Protein AF-A0AAE9L9D4-F1 (afdb_monomer_lite)

Radius of gyration: 12.19 Å; chains: 1; bounding box: 24×17×31 Å

Secondary structure (DSSP, 8-state):
-HHHHHHHH---HHHHHTS-HHHHHHHHHHHHHHHHHHHHHHHT-

Foldseek 3Di:
DVVCCCVVVVQDPCNLVPDDPVVNVVVVVVVVVVVVVVVVVVVVD

Structure (mmCIF, N/CA/C/O backbone):
data_AF-A0AAE9L9D4-F1
#
_entry.id   AF-A0AAE9L9D4-F1
#
loop_
_atom_site.group_PDB
_atom_site.id
_atom_site.type_symbol
_atom_site.label_atom_id
_atom_site.label_alt_id
_atom_site.label_comp_id
_atom_site.label_asym_id
_atom_site.label_entity_id
_atom_site.label_seq_id
_atom_site.pdbx_PDB_ins_code
_atom_site.Cartn_x
_atom_site.Cartn_y
_atom_site.Cartn_z
_atom_site.occupancy
_atom_site.B_iso_or_equiv
_atom_site.auth_seq_id
_atom_site.auth_comp_id
_atom_site.auth_asym_id
_atom_site.auth_atom_id
_atom_site.pdbx_PDB_model_num
ATOM 1 N N . MET A 1 1 ? 1.947 -3.965 4.303 1.00 60.41 1 MET A N 1
ATOM 2 C CA . MET A 1 1 ? 2.152 -2.964 3.228 1.00 60.41 1 MET A CA 1
ATOM 3 C C . MET A 1 1 ? 1.992 -3.623 1.865 1.00 60.41 1 MET A C 1
ATOM 5 O O . MET A 1 1 ? 0.852 -3.804 1.500 1.00 60.41 1 MET A O 1
ATOM 9 N N . LEU A 1 2 ? 3.014 -4.087 1.134 1.00 63.09 2 LEU A N 1
ATOM 10 C CA . LEU A 1 2 ? 2.792 -4.688 -0.204 1.00 63.09 2 LEU A CA 1
ATOM 11 C C . LEU A 1 2 ? 1.961 -5.973 -0.223 1.00 63.09 2 LEU A C 1
ATOM 13 O O . LEU A 1 2 ? 1.153 -6.164 -1.126 1.00 63.09 2 LEU A O 1
ATOM 17 N N . HIS A 1 3 ? 2.133 -6.822 0.790 1.00 66.69 3 HIS A N 1
ATOM 18 C CA . HIS A 1 3 ? 1.394 -8.077 0.901 1.00 66.69 3 HIS A CA 1
ATOM 19 C C . HIS A 1 3 ? -0.128 -7.877 0.893 1.00 66.69 3 HIS A C 1
ATOM 21 O O . HIS A 1 3 ? -0.832 -8.738 0.385 1.00 66.69 3 HIS A O 1
ATOM 27 N N . GLU A 1 4 ? -0.639 -6.738 1.374 1.00 64.94 4 GLU A N 1
ATOM 28 C CA . GLU A 1 4 ? -2.079 -6.460 1.354 1.00 64.94 4 GLU A CA 1
ATOM 29 C C . GLU A 1 4 ? -2.598 -6.077 -0.036 1.00 64.94 4 GLU A C 1
ATOM 31 O O . GLU A 1 4 ? -3.712 -6.467 -0.367 1.00 64.94 4 GLU A O 1
ATOM 36 N N . ILE A 1 5 ? -1.795 -5.408 -0.885 1.00 65.50 5 ILE A N 1
ATOM 37 C CA . ILE A 1 5 ? -2.149 -5.220 -2.309 1.00 65.50 5 ILE A CA 1
ATOM 38 C C . ILE A 1 5 ? -2.332 -6.600 -2.942 1.00 65.50 5 ILE A C 1
ATOM 40 O O . ILE A 1 5 ? -3.325 -6.842 -3.625 1.00 65.50 5 ILE A O 1
ATOM 44 N N . PHE A 1 6 ? -1.390 -7.507 -2.680 1.00 66.00 6 PHE A N 1
ATOM 45 C CA . PHE A 1 6 ? -1.386 -8.834 -3.285 1.00 66.00 6 PHE A CA 1
ATOM 46 C C . PHE A 1 6 ? -2.539 -9.706 -2.784 1.00 66.00 6 PHE A C 1
ATOM 48 O O . PHE A 1 6 ? -3.204 -10.370 -3.572 1.00 66.00 6 PHE A O 1
ATOM 55 N N . GLN A 1 7 ? -2.809 -9.673 -1.478 1.00 65.06 7 GLN A N 1
ATOM 56 C CA . GLN A 1 7 ? -3.820 -10.515 -0.841 1.00 65.06 7 GLN A CA 1
ATOM 57 C C . GLN A 1 7 ? -5.249 -9.996 -1.033 1.00 65.06 7 GLN A C 1
ATOM 59 O O . GLN A 1 7 ? -6.148 -10.802 -1.245 1.00 65.06 7 GLN A O 1
ATOM 64 N N . ARG A 1 8 ? -5.482 -8.674 -0.980 1.00 65.38 8 ARG A N 1
ATOM 65 C CA . ARG A 1 8 ? -6.839 -8.107 -1.107 1.00 65.38 8 ARG A CA 1
ATOM 66 C C . ARG A 1 8 ? -7.315 -8.023 -2.552 1.00 65.38 8 ARG A C 1
ATOM 68 O O . ARG A 1 8 ? -8.502 -8.197 -2.804 1.00 65.38 8 ARG A O 1
ATOM 75 N N . HIS A 1 9 ? -6.413 -7.732 -3.489 1.00 68.00 9 HIS A N 1
ATOM 76 C CA . HIS A 1 9 ? -6.779 -7.516 -4.892 1.00 68.00 9 HIS A CA 1
ATOM 77 C C . HIS A 1 9 ? -6.425 -8.690 -5.807 1.00 68.00 9 HIS A C 1
ATOM 79 O O .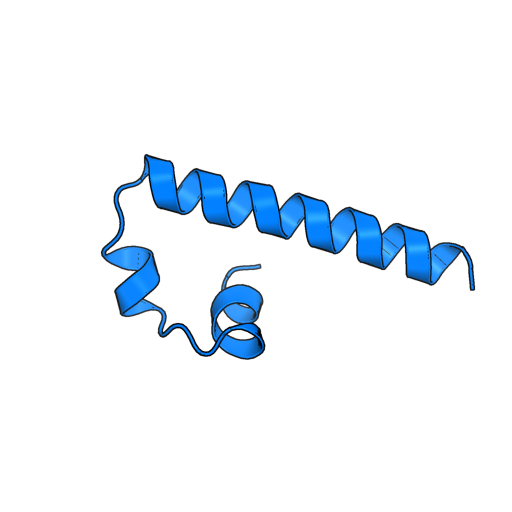 HIS A 1 9 ? -6.760 -8.645 -6.987 1.00 68.00 9 HIS A O 1
ATOM 85 N N . GLY A 1 10 ? -5.755 -9.727 -5.289 1.00 70.69 10 GLY A N 1
ATOM 86 C CA . GLY A 1 10 ? -5.328 -10.882 -6.084 1.00 70.69 10 GLY A CA 1
ATOM 87 C C . GLY A 1 10 ? -4.291 -10.535 -7.154 1.00 70.69 10 GLY A C 1
ATOM 88 O O . GLY A 1 10 ? -4.080 -11.321 -8.071 1.00 70.69 10 GLY A O 1
ATOM 89 N N . ILE A 1 11 ? -3.663 -9.359 -7.058 1.00 76.25 11 ILE A N 1
ATOM 90 C CA . ILE A 1 11 ? -2.651 -8.915 -8.015 1.00 7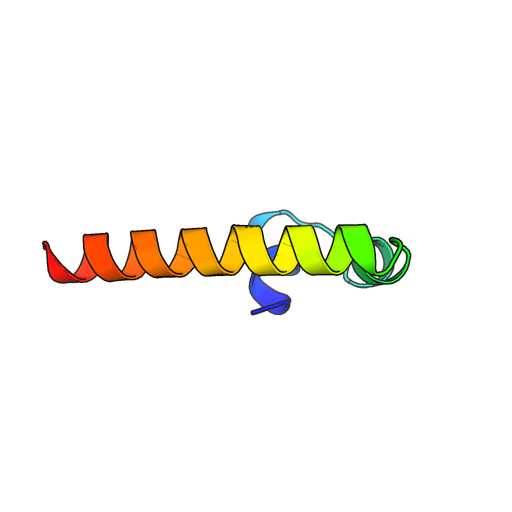6.25 11 ILE A CA 1
ATOM 91 C C . ILE A 1 11 ? -1.331 -9.566 -7.611 1.00 76.25 11 ILE A C 1
ATOM 93 O O . ILE A 1 11 ? -0.868 -9.340 -6.488 1.00 76.25 11 ILE A O 1
ATOM 97 N N . PRO A 1 12 ? -0.703 -10.361 -8.481 1.00 80.75 12 PRO A N 1
ATOM 98 C CA . PRO A 1 12 ? 0.522 -11.034 -8.116 1.00 80.75 12 PRO A CA 1
ATOM 99 C C . PRO A 1 12 ? 1.692 -10.024 -8.043 1.00 80.75 12 PRO A C 1
ATOM 101 O O . PRO A 1 12 ? 1.647 -8.940 -8.642 1.00 80.75 12 PRO A O 1
ATOM 104 N N . PRO A 1 13 ? 2.731 -10.301 -7.232 1.00 78.75 13 PRO A N 1
ATOM 105 C CA . PRO A 1 13 ? 3.792 -9.330 -6.972 1.00 78.75 13 PRO A CA 1
ATOM 106 C C . PRO A 1 13 ? 4.535 -8.846 -8.213 1.00 78.75 13 PRO A C 1
ATOM 108 O O . PRO A 1 13 ? 4.862 -7.663 -8.325 1.00 78.75 13 PRO A O 1
ATOM 111 N N . ASP A 1 14 ? 4.784 -9.751 -9.147 1.00 85.31 14 ASP A N 1
ATOM 112 C CA . ASP A 1 14 ? 5.395 -9.510 -10.449 1.00 85.31 14 ASP A CA 1
ATOM 113 C C . ASP A 1 14 ? 4.652 -8.435 -11.249 1.00 85.31 14 ASP A C 1
ATOM 115 O O . ASP A 1 14 ? 5.289 -7.500 -11.737 1.00 85.31 14 ASP A O 1
ATOM 119 N N . GLU A 1 15 ? 3.320 -8.477 -11.292 1.00 82.75 15 GLU A N 1
ATOM 120 C CA . GLU A 1 15 ? 2.512 -7.461 -11.972 1.00 82.75 15 GLU A CA 1
ATOM 121 C C . GLU A 1 15 ? 2.662 -6.069 -11.355 1.00 82.75 15 GLU A C 1
ATOM 123 O O . GLU A 1 15 ? 2.571 -5.060 -12.057 1.00 82.75 15 GLU A O 1
ATOM 128 N N . VAL A 1 16 ? 2.895 -5.979 -10.045 1.00 81.88 16 VAL A N 1
ATOM 129 C CA . VAL A 1 16 ? 3.143 -4.698 -9.371 1.00 81.88 16 VAL A CA 1
ATOM 130 C C . VAL A 1 16 ? 4.567 -4.229 -9.624 1.00 81.88 16 VAL A C 1
ATOM 132 O O . VAL A 1 16 ? 4.779 -3.049 -9.908 1.00 81.88 16 VAL A O 1
ATOM 135 N N . TYR A 1 17 ? 5.549 -5.128 -9.563 1.00 83.56 17 TYR A N 1
ATOM 136 C CA . TYR A 1 17 ? 6.950 -4.781 -9.790 1.00 83.56 17 TYR A CA 1
ATOM 137 C C . TYR A 1 17 ? 7.258 -4.431 -11.246 1.00 83.56 17 TYR A C 1
ATOM 139 O O . TYR A 1 17 ? 8.141 -3.596 -11.458 1.00 83.56 17 TYR A O 1
ATOM 147 N N . ALA A 1 18 ? 6.506 -4.979 -12.204 1.00 90.50 18 ALA A N 1
ATOM 148 C CA . ALA A 1 18 ? 6.586 -4.649 -13.624 1.00 90.50 18 ALA A CA 1
ATOM 149 C C . ALA A 1 18 ? 6.124 -3.214 -13.941 1.00 90.50 18 ALA A C 1
ATOM 151 O O . ALA A 1 18 ? 6.489 -2.660 -14.977 1.00 90.50 18 ALA A O 1
ATOM 152 N N . LYS A 1 19 ? 5.341 -2.578 -13.058 1.00 86.94 19 LYS A N 1
ATOM 153 C CA . LYS A 1 19 ? 4.871 -1.201 -13.262 1.00 86.94 19 LYS A CA 1
ATOM 154 C C . LYS A 1 19 ? 5.995 -0.193 -13.036 1.00 86.94 19 LYS A C 1
ATOM 156 O O . LYS A 1 19 ? 6.842 -0.346 -12.151 1.00 86.94 19 LYS A O 1
ATOM 161 N N . GLU A 1 20 ? 5.950 0.909 -13.786 1.00 94.12 20 GLU A N 1
ATOM 162 C CA . GLU A 1 20 ? 6.895 2.009 -13.591 1.00 94.12 20 GLU A CA 1
ATOM 163 C C . GLU A 1 20 ? 6.914 2.508 -12.141 1.00 94.12 20 GLU A C 1
ATOM 165 O O . GLU A 1 20 ? 5.915 2.477 -11.415 1.00 94.12 20 GLU A O 1
ATOM 170 N N . ARG A 1 21 ? 8.066 3.039 -11.716 1.00 89.88 21 ARG A N 1
ATOM 171 C CA . ARG A 1 21 ? 8.265 3.541 -10.349 1.00 89.88 21 ARG A CA 1
ATOM 172 C C . ARG A 1 21 ? 7.176 4.528 -9.920 1.00 89.88 21 ARG A C 1
ATOM 174 O O . ARG A 1 21 ? 6.712 4.428 -8.790 1.00 89.88 21 ARG A O 1
ATOM 181 N N . ARG A 1 22 ? 6.738 5.435 -10.802 1.00 92.19 22 ARG A N 1
ATOM 182 C CA . ARG A 1 22 ? 5.682 6.413 -10.492 1.00 92.19 22 ARG A CA 1
ATOM 183 C C . ARG A 1 22 ? 4.354 5.731 -10.143 1.00 92.19 22 ARG A C 1
ATOM 185 O O . ARG A 1 22 ? 3.739 6.087 -9.143 1.00 92.19 22 ARG A O 1
ATOM 192 N N . HIS A 1 23 ? 3.959 4.713 -10.905 1.00 90.44 23 HIS A N 1
ATOM 193 C CA . HIS A 1 23 ? 2.741 3.943 -10.647 1.00 90.44 23 HIS A CA 1
ATOM 194 C C . HIS A 1 23 ? 2.833 3.151 -9.33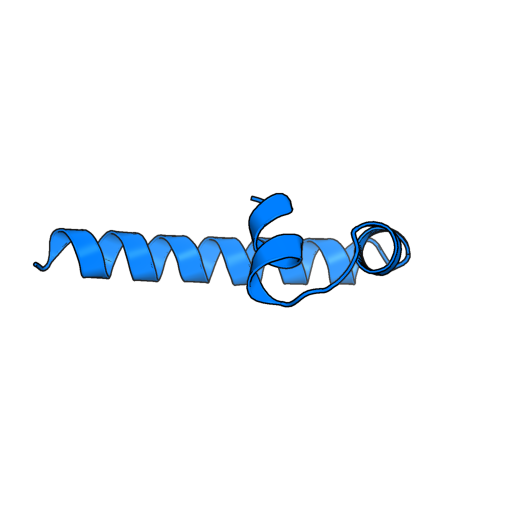9 1.00 90.44 23 HIS A C 1
ATOM 196 O O . HIS A 1 23 ? 1.894 3.168 -8.548 1.00 90.44 23 HIS A O 1
ATOM 202 N N . ARG A 1 24 ? 3.989 2.537 -9.053 1.00 87.69 24 ARG A N 1
ATOM 203 C CA . ARG A 1 24 ? 4.218 1.837 -7.777 1.00 87.69 24 ARG A CA 1
ATOM 204 C C . ARG A 1 24 ? 4.095 2.780 -6.579 1.00 87.69 24 ARG A C 1
ATOM 206 O O . ARG A 1 24 ? 3.416 2.452 -5.613 1.00 87.69 24 ARG A O 1
ATOM 213 N N . MET A 1 25 ? 4.680 3.977 -6.670 1.00 89.88 25 MET A N 1
ATOM 214 C CA . MET A 1 25 ? 4.558 5.002 -5.626 1.00 89.88 25 MET A CA 1
ATOM 215 C C . MET A 1 25 ? 3.105 5.430 -5.406 1.00 89.88 25 MET A C 1
ATOM 217 O O . MET A 1 25 ? 2.679 5.556 -4.261 1.00 89.88 25 MET A O 1
ATOM 221 N N . PHE A 1 26 ? 2.337 5.608 -6.483 1.00 90.25 26 PHE A N 1
ATOM 222 C CA . PHE A 1 26 ? 0.916 5.937 -6.389 1.00 90.25 26 PHE A CA 1
ATOM 223 C C . PHE A 1 26 ? 0.109 4.829 -5.698 1.00 90.25 26 PHE A C 1
ATOM 225 O O . PHE A 1 26 ? -0.691 5.117 -4.807 1.00 90.25 26 PHE A O 1
ATOM 232 N N . MET A 1 27 ? 0.3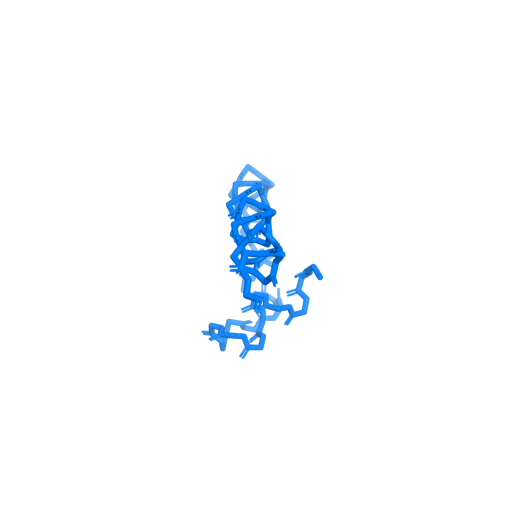49 3.563 -6.060 1.00 86.38 27 MET A N 1
ATOM 233 C CA . MET A 1 27 ? -0.301 2.413 -5.422 1.00 86.38 27 MET A CA 1
ATOM 234 C C . MET A 1 27 ? 0.009 2.353 -3.921 1.00 86.38 27 MET A C 1
ATOM 236 O O . MET A 1 27 ? -0.902 2.178 -3.114 1.00 86.38 27 MET A O 1
ATOM 240 N N . TYR A 1 28 ? 1.271 2.561 -3.529 1.00 85.94 28 TYR A N 1
ATOM 241 C CA . TYR A 1 28 ? 1.654 2.579 -2.113 1.00 85.94 28 TYR A CA 1
ATOM 242 C C . TYR A 1 28 ? 1.021 3.735 -1.346 1.00 85.94 28 TYR A C 1
ATOM 244 O O . TYR A 1 28 ? 0.479 3.511 -0.266 1.00 85.94 28 TYR A O 1
ATOM 252 N N . ALA A 1 29 ? 1.052 4.948 -1.900 1.00 89.88 29 ALA A N 1
ATOM 253 C CA . ALA A 1 29 ? 0.448 6.118 -1.268 1.00 89.88 29 ALA A CA 1
ATOM 254 C C . ALA A 1 29 ? -1.068 5.946 -1.089 1.00 89.88 29 ALA A C 1
ATOM 256 O O . ALA A 1 29 ? -1.608 6.244 -0.026 1.00 89.88 29 ALA A O 1
ATOM 257 N N . SER A 1 30 ? -1.745 5.400 -2.104 1.00 87.31 30 SER A N 1
ATOM 258 C CA . SER A 1 30 ? -3.184 5.126 -2.048 1.00 87.31 30 SER A CA 1
ATOM 259 C C . SER A 1 30 ? -3.527 4.121 -0.952 1.00 87.31 30 SER A C 1
ATOM 261 O O . SER A 1 30 ? -4.502 4.310 -0.225 1.00 87.31 30 SER A O 1
ATOM 263 N N . MET A 1 31 ? -2.715 3.075 -0.786 1.00 84.94 31 MET A N 1
ATOM 264 C CA . MET A 1 31 ? -2.990 2.076 0.240 1.00 84.94 31 MET A CA 1
ATOM 265 C C . MET A 1 31 ? -2.638 2.543 1.656 1.00 84.94 31 MET A C 1
ATOM 267 O O . MET A 1 31 ? -3.362 2.223 2.593 1.00 84.94 31 MET A O 1
ATOM 271 N N . LEU A 1 32 ? -1.590 3.355 1.817 1.00 87.62 32 LEU A N 1
ATOM 272 C CA . LEU A 1 32 ? -1.303 4.046 3.079 1.00 87.62 32 LEU A CA 1
ATOM 273 C C . LEU A 1 32 ? -2.521 4.845 3.569 1.00 87.62 32 LEU A C 1
ATOM 275 O O . LEU A 1 32 ? -2.955 4.679 4.706 1.00 87.62 32 LEU A O 1
ATOM 279 N N . LEU A 1 33 ? -3.130 5.626 2.675 1.00 90.00 33 LE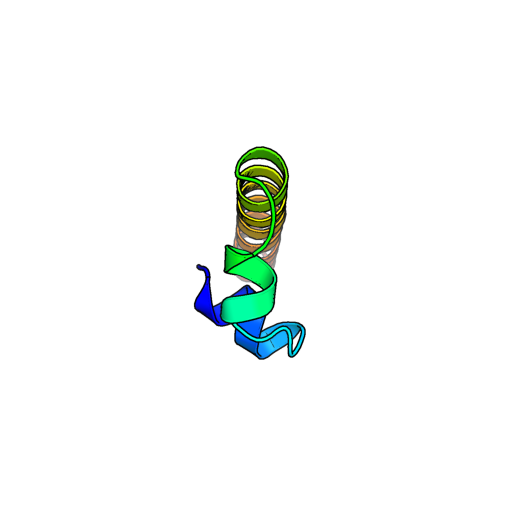U A N 1
ATOM 280 C CA . LEU A 1 33 ? -4.361 6.378 2.940 1.00 90.00 33 LEU A CA 1
ATOM 281 C C . LEU A 1 33 ? -5.527 5.482 3.376 1.00 90.00 33 LEU A C 1
ATOM 283 O O . LEU A 1 33 ? -6.306 5.853 4.254 1.00 90.00 33 LEU A O 1
ATOM 287 N N . GLN A 1 34 ? -5.661 4.305 2.766 1.00 86.50 34 GLN A N 1
ATOM 288 C CA . GLN A 1 34 ? -6.699 3.346 3.129 1.00 86.50 34 GLN A CA 1
ATOM 289 C C . GLN A 1 34 ? -6.482 2.787 4.542 1.00 86.50 34 GLN A C 1
ATOM 291 O O . GLN A 1 34 ? -7.430 2.739 5.324 1.00 86.50 34 GLN A O 1
ATOM 296 N N . PHE A 1 35 ? -5.244 2.447 4.911 1.00 86.19 35 PHE A N 1
ATOM 297 C CA . PHE A 1 35 ? -4.927 1.981 6.264 1.00 86.19 35 PHE A CA 1
ATOM 298 C C . PHE A 1 35 ? -5.179 3.040 7.326 1.00 86.19 35 PHE A C 1
ATOM 300 O O . PHE A 1 35 ? -5.731 2.731 8.378 1.00 86.19 35 PHE A O 1
ATOM 307 N N . GLU A 1 36 ? -4.842 4.298 7.050 1.00 89.50 36 GLU A N 1
ATOM 308 C CA . GLU A 1 36 ? -5.151 5.396 7.966 1.00 89.50 36 GLU A CA 1
ATOM 309 C C . GLU A 1 36 ? -6.660 5.539 8.199 1.00 89.50 36 GLU A C 1
ATOM 311 O O . GLU A 1 36 ? -7.095 5.793 9.324 1.00 89.50 36 GLU A O 1
ATOM 316 N N . ARG A 1 37 ? -7.476 5.359 7.154 1.00 90.06 37 ARG A N 1
ATOM 317 C CA . ARG A 1 37 ? -8.942 5.381 7.267 1.00 90.06 37 ARG A CA 1
ATOM 318 C C . ARG A 1 37 ? -9.465 4.207 8.088 1.00 90.06 37 ARG A C 1
ATOM 320 O O . ARG A 1 37 ? -10.304 4.417 8.959 1.00 90.06 37 ARG A O 1
ATOM 327 N N . GLU A 1 38 ? -8.959 3.001 7.842 1.00 89.00 38 GLU A N 1
ATOM 328 C CA . GLU A 1 38 ? -9.334 1.792 8.586 1.00 89.00 38 GLU A CA 1
ATOM 329 C C . GLU A 1 38 ? -8.944 1.896 10.067 1.00 89.00 38 GLU A C 1
ATOM 331 O O . GLU A 1 38 ? -9.762 1.599 10.935 1.00 89.00 38 GLU A O 1
ATOM 336 N N . ALA A 1 39 ? -7.748 2.408 10.369 1.00 89.06 39 ALA A N 1
ATOM 337 C CA . ALA A 1 39 ? -7.288 2.637 11.737 1.00 89.06 39 ALA A CA 1
ATOM 338 C C . ALA A 1 39 ? -8.161 3.663 12.477 1.00 89.06 39 ALA A C 1
ATOM 340 O O . ALA A 1 39 ? -8.553 3.431 13.621 1.00 89.06 39 ALA A O 1
ATOM 341 N N . LYS A 1 40 ? -8.527 4.770 11.814 1.00 92.38 40 LYS A N 1
ATOM 342 C CA . LYS A 1 40 ? -9.462 5.760 12.375 1.00 92.38 40 LYS A CA 1
ATOM 343 C C . LYS A 1 40 ? -10.847 5.164 12.617 1.00 92.38 40 LYS A C 1
ATOM 345 O O . LYS A 1 40 ? -11.441 5.434 13.653 1.00 92.38 40 LYS A O 1
ATOM 350 N N . ALA A 1 41 ? -11.351 4.343 11.696 1.00 90.94 41 ALA A N 1
ATOM 351 C CA . ALA A 1 41 ? -12.637 3.671 11.857 1.00 90.94 41 ALA A CA 1
ATOM 352 C C . ALA A 1 41 ? -12.622 2.642 13.001 1.00 90.94 41 ALA A C 1
ATOM 354 O O . ALA A 1 41 ? -13.615 2.508 13.709 1.00 90.94 41 ALA A O 1
ATOM 355 N N . ALA A 1 42 ? -11.503 1.940 13.208 1.00 88.94 42 ALA A N 1
ATOM 356 C CA . ALA A 1 42 ? -11.331 1.007 14.320 1.00 88.94 42 ALA A CA 1
ATOM 357 C C . ALA A 1 42 ? -11.263 1.717 15.682 1.00 88.94 42 ALA A C 1
ATOM 359 O O . ALA A 1 42 ? -11.800 1.199 16.649 1.00 88.94 42 ALA A O 1
ATOM 360 N N . GLN A 1 43 ? -10.657 2.908 15.756 1.00 83.12 43 GLN A N 1
ATOM 361 C CA . GLN A 1 43 ? -10.636 3.729 16.978 1.00 83.12 43 GLN A CA 1
ATOM 362 C C . GLN A 1 43 ? -11.995 4.342 17.347 1.00 83.12 43 GLN A C 1
ATOM 364 O O . GLN A 1 43 ? -12.176 4.765 18.484 1.00 83.12 43 GLN A O 1
ATOM 369 N N . GLN A 1 44 ? -12.924 4.443 16.395 1.00 77.69 44 GLN A N 1
ATOM 370 C CA . GLN A 1 44 ? -14.263 5.005 16.612 1.00 77.69 44 GLN A CA 1
ATOM 371 C C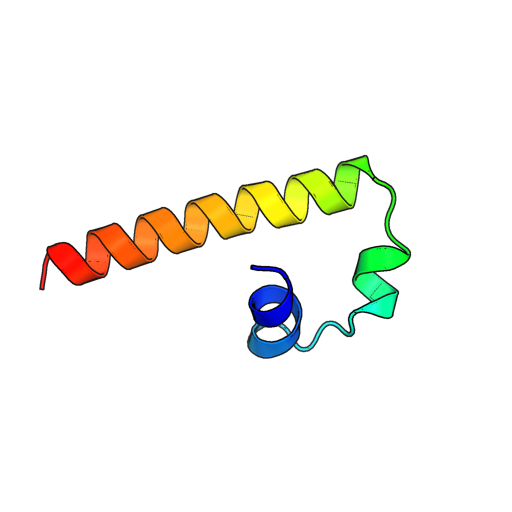 . GLN A 1 44 ? -15.308 3.951 17.019 1.00 77.69 44 GLN A C 1
ATOM 373 O O . GLN A 1 44 ? -16.476 4.301 17.187 1.00 77.69 44 GLN A O 1
ATOM 378 N N . ARG A 1 45 ? -14.911 2.680 17.143 1.00 63.53 45 ARG A N 1
ATOM 379 C CA . ARG A 1 45 ? -15.743 1.563 17.610 1.00 63.53 45 ARG A CA 1
ATOM 380 C C . ARG A 1 45 ? -15.380 1.192 19.038 1.00 63.53 45 ARG A C 1
ATOM 382 O O . ARG A 1 45 ? -16.317 0.801 19.763 1.00 63.53 45 ARG A O 1
#

Sequence (45 aa):
MLHEIFQRHGIPPDEVYAKERRHRMFMYASMLLQFEREAKAAQQR

Organism: Paenibacillus polymyxa (NCBI:txid1406)

pLDDT: mean 81.69, std 10.05, range [60.41, 94.12]